Protein AF-A0A3B9KH78-F1 (afdb_monomer_lite)

Structure (mmCIF, N/CA/C/O backbone):
data_AF-A0A3B9KH78-F1
#
_entry.id   AF-A0A3B9KH78-F1
#
loop_
_atom_site.group_PDB
_atom_site.id
_atom_site.type_symbol
_atom_site.label_atom_id
_atom_site.label_alt_id
_atom_site.label_comp_id
_atom_site.label_asym_id
_atom_site.label_entity_id
_atom_site.label_seq_id
_atom_site.pdbx_PDB_ins_code
_atom_site.Cartn_x
_atom_site.Cartn_y
_atom_site.Cartn_z
_atom_site.occupancy
_atom_site.B_iso_or_equiv
_atom_site.auth_seq_id
_atom_site.auth_comp_id
_atom_site.auth_asym_id
_atom_site.auth_atom_id
_atom_site.pdbx_PDB_model_num
ATOM 1 N N . ILE A 1 1 ? 20.043 -34.002 25.340 1.00 55.84 1 ILE A N 1
ATOM 2 C CA . ILE A 1 1 ? 18.586 -33.771 25.475 1.00 55.84 1 ILE A CA 1
ATOM 3 C C . ILE A 1 1 ? 18.392 -33.296 26.905 1.00 55.84 1 ILE A C 1
ATOM 5 O O . ILE A 1 1 ? 18.841 -34.000 27.798 1.00 55.84 1 ILE A O 1
ATOM 9 N N . PHE A 1 2 ? 17.893 -32.077 27.102 1.00 51.44 2 PHE A N 1
ATOM 10 C CA . PHE A 1 2 ? 17.764 -31.458 28.426 1.00 51.44 2 PHE A CA 1
ATOM 11 C C . PHE A 1 2 ? 16.676 -32.160 29.252 1.00 51.44 2 PHE A C 1
ATOM 13 O O . PHE A 1 2 ? 15.668 -32.589 28.688 1.00 51.44 2 PHE A O 1
ATOM 20 N N . SER A 1 3 ? 16.886 -32.297 30.563 1.00 71.31 3 SER A N 1
ATOM 21 C CA . SER A 1 3 ? 15.918 -32.920 31.481 1.00 71.31 3 SER A CA 1
ATOM 22 C C . SER A 1 3 ? 14.790 -31.945 31.844 1.00 71.31 3 SER A C 1
ATOM 24 O O . SER A 1 3 ? 15.020 -30.738 31.904 1.00 71.31 3 SER A O 1
ATOM 26 N N . ASP A 1 4 ? 13.587 -32.443 32.154 1.00 64.31 4 ASP A N 1
ATOM 27 C CA . ASP A 1 4 ? 12.431 -31.630 32.585 1.00 64.31 4 ASP A CA 1
ATOM 28 C C . ASP A 1 4 ? 12.741 -30.710 33.779 1.00 64.31 4 ASP A C 1
ATOM 30 O O . ASP A 1 4 ? 12.169 -29.626 33.913 1.00 64.31 4 ASP A O 1
ATOM 34 N N . ASN A 1 5 ? 13.674 -31.115 34.645 1.00 68.44 5 ASN A N 1
ATOM 35 C CA . ASN A 1 5 ? 14.073 -30.323 35.807 1.00 68.44 5 ASN A CA 1
ATOM 36 C C . ASN A 1 5 ? 14.965 -29.123 35.431 1.00 68.44 5 ASN A C 1
ATOM 38 O O . ASN A 1 5 ? 14.980 -28.113 36.126 1.00 68.44 5 ASN A O 1
ATOM 42 N N . GLU A 1 6 ? 15.677 -29.206 34.307 1.00 64.38 6 GLU A N 1
ATOM 43 C CA . GLU A 1 6 ? 16.613 -28.180 33.831 1.00 64.38 6 GLU A CA 1
ATOM 44 C C . GLU A 1 6 ? 15.881 -26.959 33.244 1.00 64.38 6 GLU A C 1
ATOM 46 O O . GLU A 1 6 ? 16.362 -25.833 33.339 1.00 64.38 6 GLU A O 1
ATOM 51 N N . TRP A 1 7 ? 14.651 -27.158 32.753 1.00 59.06 7 TRP A N 1
ATOM 52 C CA . TRP A 1 7 ? 13.736 -26.092 32.320 1.00 59.06 7 TRP A CA 1
ATOM 53 C C . TRP A 1 7 ? 13.231 -25.203 33.465 1.00 59.06 7 TRP A C 1
ATOM 55 O O . TRP A 1 7 ? 12.726 -24.106 33.220 1.00 59.06 7 TRP A O 1
ATOM 65 N N . ARG A 1 8 ? 13.325 -25.671 34.717 1.00 66.88 8 ARG A N 1
ATOM 66 C CA . ARG A 1 8 ? 12.775 -24.977 35.894 1.00 66.88 8 ARG A CA 1
ATOM 67 C C . ARG A 1 8 ? 13.808 -24.141 36.650 1.00 66.88 8 ARG A C 1
ATOM 69 O O . ARG A 1 8 ? 13.425 -23.362 37.523 1.00 66.88 8 ARG A O 1
ATOM 76 N N . THR A 1 9 ? 15.086 -24.244 36.296 1.00 61.84 9 THR A N 1
ATOM 77 C CA . THR A 1 9 ? 16.179 -23.518 36.953 1.00 61.84 9 THR A CA 1
ATOM 78 C C . THR A 1 9 ? 16.446 -22.185 36.232 1.00 61.84 9 THR A C 1
ATOM 80 O O . THR A 1 9 ? 16.517 -22.157 34.999 1.00 61.84 9 THR A O 1
ATOM 83 N N . PRO A 1 10 ? 16.597 -21.048 36.940 1.00 53.12 10 PRO A N 1
ATOM 84 C CA . PRO A 1 10 ? 17.074 -19.820 36.299 1.00 53.12 10 PRO A CA 1
ATOM 85 C C . PRO A 1 10 ? 18.484 -20.047 35.705 1.00 53.12 10 PRO A C 1
ATOM 87 O O . PRO A 1 10 ? 19.276 -20.765 36.319 1.00 53.12 10 PRO A O 1
ATOM 90 N N . PRO A 1 11 ? 18.818 -19.478 34.524 1.00 57.28 11 PRO A N 1
ATOM 91 C CA . PRO A 1 11 ? 18.173 -18.332 33.870 1.00 57.28 11 PRO A CA 1
ATOM 92 C C . PRO A 1 11 ? 17.099 -18.681 32.820 1.00 57.28 11 PRO A C 1
ATOM 94 O O . PRO A 1 11 ? 16.522 -17.765 32.232 1.00 57.28 11 PRO A O 1
ATOM 97 N N . LEU A 1 12 ? 16.810 -19.965 32.567 1.00 55.78 12 LEU A N 1
ATOM 98 C CA . LEU A 1 12 ? 15.864 -20.377 31.515 1.00 55.78 12 LEU A CA 1
ATOM 99 C C . LEU A 1 12 ? 14.398 -20.107 31.893 1.00 55.78 12 LEU A C 1
ATOM 101 O O . LEU A 1 12 ? 13.605 -19.718 31.036 1.00 55.78 12 LEU A O 1
ATOM 105 N N . SER A 1 13 ? 14.049 -20.207 33.180 1.00 59.53 13 SER A N 1
ATOM 106 C CA . SER A 1 13 ? 12.706 -19.880 33.686 1.00 59.53 13 SER A CA 1
ATOM 107 C C . SER A 1 13 ? 12.333 -18.398 33.534 1.00 59.53 13 SER A C 1
ATOM 109 O O . SER A 1 13 ? 11.151 -18.063 33.491 1.00 59.53 13 SER A O 1
ATOM 111 N N . THR A 1 14 ? 13.315 -17.506 33.378 1.00 58.03 14 THR A N 1
ATOM 112 C CA . THR A 1 14 ? 13.099 -16.062 33.192 1.00 58.03 14 THR A CA 1
ATOM 113 C C . THR A 1 14 ? 12.591 -15.714 31.787 1.00 58.03 14 THR A C 1
ATOM 115 O O . THR A 1 14 ? 11.996 -14.657 31.588 1.00 58.03 14 THR A O 1
ATOM 118 N N . LEU A 1 15 ? 12.803 -16.602 30.807 1.00 57.84 15 LEU A N 1
ATOM 119 C CA . LEU A 1 15 ? 12.316 -16.444 29.430 1.00 57.84 15 LEU A CA 1
ATOM 120 C C . LEU A 1 15 ? 10.855 -16.888 29.266 1.00 57.84 15 LEU A C 1
ATOM 122 O O . LEU A 1 15 ? 10.243 -16.594 28.237 1.00 57.84 15 LEU A O 1
ATOM 126 N N . ALA A 1 16 ? 10.276 -17.554 30.275 1.00 60.31 16 ALA A N 1
ATOM 127 C CA . ALA A 1 16 ? 8.847 -17.828 30.334 1.00 60.31 16 ALA A CA 1
ATOM 128 C C . ALA A 1 16 ? 8.107 -16.501 30.551 1.00 60.31 16 ALA A C 1
ATOM 130 O O . ALA A 1 16 ? 7.934 -16.012 31.665 1.00 60.31 16 ALA A O 1
ATOM 131 N N . THR A 1 17 ? 7.746 -15.895 29.424 1.00 55.16 17 THR A N 1
ATOM 132 C CA . THR A 1 17 ? 7.024 -14.640 29.252 1.00 55.16 17 THR A CA 1
ATOM 133 C C . THR A 1 17 ? 6.102 -14.328 30.427 1.00 55.16 17 THR A C 1
ATOM 135 O O . THR A 1 17 ? 5.097 -15.006 30.647 1.00 55.16 17 THR A O 1
ATOM 138 N N . LYS A 1 18 ? 6.410 -13.239 31.141 1.00 49.97 18 LYS A N 1
ATOM 139 C CA . LYS A 1 18 ? 5.454 -12.535 31.995 1.00 49.97 18 LYS A CA 1
ATOM 140 C C . LYS A 1 18 ? 4.240 -12.212 31.128 1.00 49.97 18 LYS A C 1
ATOM 142 O O . LYS A 1 18 ? 4.248 -11.240 30.375 1.00 49.97 18 LYS A O 1
ATOM 147 N N . ARG A 1 19 ? 3.206 -13.051 31.194 1.00 55.56 19 ARG A N 1
ATOM 148 C CA . ARG A 1 19 ? 1.883 -12.724 30.670 1.00 55.56 19 ARG A CA 1
ATOM 149 C C . ARG A 1 19 ? 1.504 -11.436 31.388 1.00 55.56 19 ARG A C 1
ATOM 151 O O . ARG A 1 19 ? 1.358 -11.445 32.610 1.00 55.56 19 ARG A O 1
ATOM 158 N N . ALA A 1 20 ? 1.484 -10.320 30.665 1.00 51.81 20 AL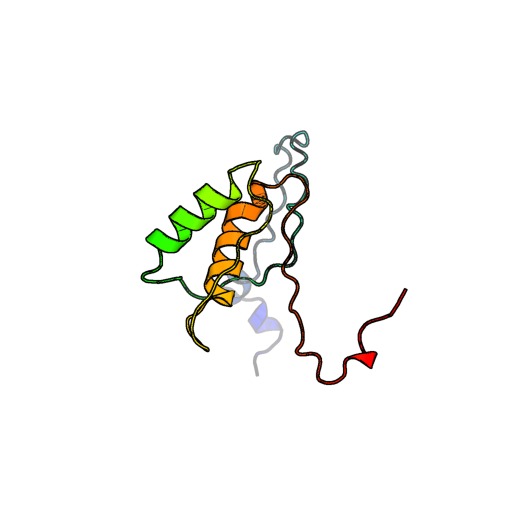A A N 1
ATOM 159 C CA . ALA A 1 20 ? 1.047 -9.052 31.216 1.00 51.81 20 ALA A CA 1
ATOM 160 C C . ALA A 1 20 ? -0.362 -9.278 31.775 1.00 51.81 20 ALA A C 1
ATOM 162 O O . ALA A 1 20 ? -1.301 -9.524 31.021 1.00 51.81 20 ALA A O 1
ATOM 163 N N . GLN A 1 21 ? -0.486 -9.306 33.101 1.00 54.75 21 GLN A N 1
ATOM 164 C CA . GLN A 1 21 ? -1.788 -9.252 33.740 1.00 54.75 21 GLN A CA 1
ATOM 165 C C . GLN A 1 21 ? -2.353 -7.862 33.424 1.00 54.75 21 GLN A C 1
ATOM 167 O O . GLN A 1 21 ? -1.632 -6.878 33.624 1.00 54.75 21 GLN A O 1
ATOM 172 N N . PRO A 1 22 ? -3.576 -7.751 32.883 1.00 49.12 22 PRO A N 1
ATOM 173 C CA . PRO A 1 22 ? -4.198 -6.452 32.693 1.00 49.12 22 PRO A CA 1
ATOM 174 C C . PRO A 1 22 ? -4.336 -5.782 34.064 1.00 49.12 22 PRO A C 1
ATOM 176 O O . PRO A 1 22 ? -4.855 -6.369 35.012 1.00 49.12 22 PRO A O 1
ATOM 179 N N . ASN A 1 23 ? -3.793 -4.573 34.173 1.00 64.31 23 ASN A N 1
ATOM 180 C CA . ASN A 1 23 ? -3.839 -3.760 35.379 1.00 64.31 23 ASN A CA 1
ATOM 181 C C . ASN A 1 23 ? -5.309 -3.366 35.648 1.00 64.31 23 ASN A C 1
ATOM 183 O O . ASN A 1 23 ? -5.927 -2.781 34.758 1.00 64.31 23 ASN A O 1
ATOM 187 N N . PRO A 1 24 ? -5.891 -3.638 36.830 1.00 54.72 24 PRO A N 1
ATOM 188 C CA . PRO A 1 24 ? -7.306 -3.362 37.115 1.00 54.72 24 PRO A CA 1
ATOM 189 C C . PRO A 1 24 ? -7.670 -1.866 37.217 1.00 54.72 24 PRO A C 1
ATOM 191 O O . PRO A 1 24 ? -8.810 -1.541 37.527 1.00 54.72 24 PRO A O 1
ATOM 194 N N . LEU A 1 25 ? -6.729 -0.954 36.946 1.00 58.66 25 LEU A N 1
ATOM 195 C CA . LEU A 1 25 ? -6.959 0.496 36.870 1.00 58.66 25 LEU A CA 1
ATOM 196 C C . LEU A 1 25 ? -6.984 1.037 35.427 1.00 58.66 25 LEU A C 1
ATOM 198 O O . LEU A 1 25 ? -7.014 2.249 35.227 1.00 58.66 25 LEU A O 1
ATOM 202 N N . SER A 1 26 ? -6.958 0.168 34.411 1.00 62.66 26 SER A N 1
ATOM 203 C CA . SER A 1 26 ? -7.238 0.575 33.032 1.00 62.66 26 SER A CA 1
ATOM 204 C C . SER A 1 26 ? -8.740 0.792 32.869 1.00 62.66 26 SER A C 1
ATOM 206 O O . SER A 1 26 ? -9.516 -0.158 32.893 1.00 62.66 26 SER A O 1
ATOM 208 N N . AS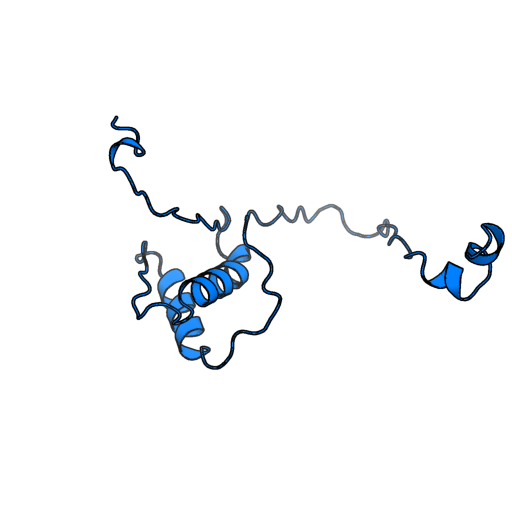P A 1 27 ? -9.130 2.053 32.732 1.00 63.44 27 ASP A N 1
ATOM 209 C CA . ASP A 1 27 ? -10.501 2.505 32.517 1.00 63.44 27 ASP A CA 1
ATOM 210 C C . ASP A 1 27 ? -11.180 1.709 31.371 1.00 63.44 27 ASP A C 1
ATOM 212 O O . ASP A 1 27 ? -10.730 1.788 30.222 1.00 63.44 27 ASP A O 1
ATOM 216 N N . PRO A 1 28 ? -12.233 0.905 31.629 1.00 53.34 28 PRO A N 1
ATOM 217 C CA . PRO A 1 28 ? -12.868 0.058 30.611 1.00 53.34 28 PRO A CA 1
ATOM 218 C C . PRO A 1 28 ? -13.711 0.844 29.585 1.00 53.34 28 PRO A C 1
ATOM 220 O O . PRO A 1 28 ? -14.363 0.244 28.730 1.00 53.34 28 PRO A O 1
ATOM 223 N N . GLY A 1 29 ? -13.713 2.181 29.649 1.00 51.81 29 GLY A N 1
ATOM 224 C CA . GLY A 1 29 ? -14.565 3.056 28.838 1.00 51.81 29 GLY A CA 1
ATOM 225 C C . GLY A 1 29 ? -14.088 3.341 27.410 1.00 51.81 29 GLY A C 1
ATOM 226 O O . GLY A 1 29 ? -14.885 3.794 26.590 1.00 51.81 29 GLY A O 1
ATOM 227 N N . LEU A 1 30 ? -12.833 3.055 27.055 1.00 52.56 30 LEU A N 1
ATOM 228 C CA . LEU A 1 30 ? -12.367 3.208 25.674 1.00 52.56 30 LEU A CA 1
ATOM 229 C C . LEU A 1 30 ? -12.482 1.871 24.944 1.00 52.56 30 LEU A C 1
ATOM 231 O O . LEU A 1 30 ? -11.495 1.160 24.760 1.00 52.56 30 LEU A O 1
ATOM 235 N N . SER A 1 31 ? -13.698 1.535 24.501 1.00 55.16 31 SER A N 1
ATOM 236 C CA . SER A 1 31 ? -13.906 0.500 23.482 1.00 55.16 31 SER A CA 1
ATOM 237 C C . SER A 1 31 ? -13.182 0.916 22.201 1.00 55.16 31 SER A C 1
ATOM 239 O O . SER A 1 31 ? -13.753 1.536 21.306 1.00 55.16 31 SER A O 1
ATOM 241 N N . THR A 1 32 ? -11.894 0.596 22.109 1.00 62.03 32 THR A N 1
ATOM 242 C CA . THR A 1 32 ? -11.141 0.683 20.863 1.00 62.03 32 THR A CA 1
ATOM 243 C C . THR A 1 32 ? -11.686 -0.429 19.987 1.00 62.03 32 THR A C 1
ATOM 245 O O . THR A 1 32 ? -11.316 -1.595 20.126 1.00 62.03 32 THR A O 1
ATOM 248 N N . ARG A 1 33 ? -12.657 -0.091 19.130 1.00 63.88 33 ARG A N 1
ATOM 249 C CA . ARG A 1 33 ? -13.160 -1.024 18.124 1.00 63.88 33 ARG A CA 1
ATOM 250 C C . ARG A 1 33 ? -11.939 -1.567 17.374 1.00 63.88 33 ARG A C 1
ATOM 252 O O . ARG A 1 33 ? -11.139 -0.759 16.897 1.00 63.88 33 ARG A O 1
ATOM 259 N N . PRO A 1 34 ? -11.753 -2.896 17.298 1.00 71.00 34 PRO A N 1
ATOM 260 C CA . PRO A 1 34 ? -10.589 -3.449 16.635 1.00 71.00 34 PRO A CA 1
ATOM 261 C C . PRO A 1 34 ? -10.584 -2.966 15.188 1.00 71.00 34 PRO A C 1
ATOM 263 O O . PRO A 1 34 ? -11.598 -3.043 14.487 1.00 71.00 34 PRO A O 1
ATOM 266 N N . LEU A 1 35 ? -9.438 -2.433 14.776 1.00 81.25 35 LEU A N 1
ATOM 267 C CA . LEU A 1 35 ? -9.205 -1.976 13.421 1.00 81.25 35 LEU A CA 1
ATOM 268 C C . LEU A 1 35 ? -9.414 -3.148 12.451 1.00 81.25 35 LEU A C 1
ATOM 270 O O . LEU A 1 35 ? -8.722 -4.162 12.537 1.00 81.25 35 LEU A O 1
ATOM 274 N N . GLN A 1 36 ? -10.399 -3.043 11.557 1.00 91.12 36 GLN A N 1
ATOM 275 C CA . GLN A 1 36 ? -10.781 -4.151 10.680 1.00 91.12 36 GLN A CA 1
ATOM 276 C C . GLN A 1 36 ? -9.874 -4.191 9.446 1.00 91.12 36 GLN A C 1
ATOM 278 O O . GLN A 1 36 ? -9.923 -3.290 8.611 1.00 91.12 36 GLN A O 1
ATOM 283 N N . HIS A 1 37 ? -9.037 -5.228 9.326 1.00 94.00 37 HIS A N 1
ATOM 284 C CA . HIS A 1 37 ? -8.210 -5.446 8.138 1.00 94.00 37 HIS A CA 1
ATOM 285 C C . HIS A 1 37 ? -7.737 -6.900 7.968 1.00 94.00 37 HIS A C 1
ATOM 287 O O . HIS A 1 37 ? -7.725 -7.680 8.916 1.00 94.00 37 HIS A O 1
ATOM 293 N N . ASN A 1 38 ? -7.294 -7.262 6.757 1.00 93.88 38 ASN A N 1
ATOM 294 C CA . ASN A 1 38 ? -6.660 -8.559 6.435 1.00 93.88 38 ASN A CA 1
ATOM 295 C C . ASN A 1 38 ? -5.225 -8.412 5.873 1.00 93.88 38 ASN A C 1
ATOM 297 O O . ASN A 1 38 ? -4.691 -9.319 5.228 1.00 93.88 38 ASN A O 1
ATOM 301 N N . LEU A 1 39 ? -4.615 -7.240 6.070 1.00 93.00 39 LEU A N 1
ATOM 302 C CA . LEU A 1 39 ? -3.302 -6.902 5.524 1.00 93.00 39 LEU A CA 1
ATOM 303 C C . LEU A 1 39 ? -2.192 -7.781 6.106 1.00 93.00 39 LEU A C 1
ATOM 305 O O . LEU A 1 39 ? -2.132 -8.034 7.307 1.00 93.00 39 LEU A O 1
ATOM 309 N N . ARG A 1 40 ? -1.266 -8.201 5.241 1.00 86.62 40 ARG A N 1
ATOM 310 C CA . ARG A 1 40 ? -0.054 -8.907 5.666 1.00 86.62 40 ARG A CA 1
ATOM 311 C C . ARG A 1 40 ? 0.903 -7.931 6.348 1.00 86.62 40 ARG A C 1
ATOM 313 O O . ARG A 1 40 ? 1.136 -6.837 5.830 1.00 86.62 40 ARG A O 1
ATOM 320 N N . ALA A 1 41 ? 1.511 -8.369 7.450 1.00 84.94 41 ALA A N 1
ATOM 321 C CA . ALA A 1 41 ? 2.580 -7.627 8.107 1.00 84.94 41 ALA A CA 1
ATOM 322 C C . ALA A 1 41 ? 3.765 -7.432 7.145 1.00 84.94 41 ALA A C 1
ATOM 324 O O . ALA A 1 41 ? 4.216 -8.378 6.492 1.00 84.94 41 ALA A O 1
ATOM 325 N N . GLN A 1 42 ? 4.277 -6.204 7.054 1.00 83.94 42 GLN A N 1
ATOM 326 C CA . GLN A 1 42 ? 5.488 -5.929 6.284 1.00 83.94 42 GLN A CA 1
ATOM 327 C C . GLN A 1 42 ? 6.715 -6.210 7.150 1.00 83.94 42 GLN A C 1
ATOM 329 O O . GLN A 1 42 ? 6.976 -5.513 8.122 1.00 83.94 42 GLN A O 1
ATOM 334 N N . THR A 1 43 ? 7.485 -7.232 6.783 1.00 84.44 43 THR A N 1
ATOM 335 C CA . THR A 1 43 ? 8.677 -7.667 7.533 1.00 84.44 43 THR A CA 1
ATOM 336 C C . THR A 1 43 ? 9.915 -6.816 7.262 1.00 84.44 43 THR A C 1
ATOM 338 O O . THR A 1 43 ? 10.940 -6.982 7.914 1.00 84.44 43 THR A O 1
ATOM 341 N N . THR A 1 44 ? 9.856 -5.923 6.273 1.00 86.44 44 THR A N 1
ATOM 342 C CA . THR A 1 44 ? 10.996 -5.120 5.824 1.00 86.44 44 THR A CA 1
ATOM 343 C C . THR A 1 44 ? 10.540 -3.726 5.400 1.00 86.44 44 THR A C 1
ATOM 345 O O . THR A 1 44 ? 9.459 -3.556 4.831 1.00 86.44 44 THR A O 1
ATOM 348 N N . ARG A 1 45 ? 11.388 -2.722 5.646 1.00 88.38 45 ARG A N 1
ATOM 349 C CA . ARG A 1 45 ? 11.100 -1.309 5.359 1.00 88.38 45 ARG A CA 1
ATOM 350 C C . ARG A 1 45 ? 10.925 -1.048 3.855 1.00 88.38 45 ARG A C 1
ATOM 352 O O . ARG A 1 45 ? 11.549 -1.709 3.027 1.00 88.38 45 ARG A O 1
ATOM 359 N N . LEU A 1 46 ? 10.074 -0.083 3.507 1.00 91.31 46 LEU A N 1
ATOM 360 C CA . LEU A 1 46 ? 9.960 0.461 2.153 1.00 91.31 46 LEU A CA 1
ATOM 361 C C . LEU A 1 46 ? 10.994 1.587 1.978 1.00 91.31 46 LEU A C 1
ATOM 363 O O . LEU A 1 46 ? 11.031 2.499 2.796 1.00 91.31 46 LEU A O 1
ATOM 367 N N . ILE A 1 47 ? 11.845 1.501 0.954 1.00 92.56 47 ILE A N 1
ATOM 368 C CA . ILE A 1 47 ? 12.973 2.425 0.735 1.00 92.56 47 ILE A CA 1
ATOM 369 C C . ILE A 1 47 ? 12.768 3.198 -0.571 1.00 92.56 47 ILE A C 1
ATOM 371 O O . ILE A 1 47 ? 12.431 2.583 -1.587 1.00 92.56 47 ILE A O 1
ATOM 375 N N . GLY A 1 48 ? 12.998 4.517 -0.562 1.00 93.44 48 GLY A N 1
ATOM 376 C CA . GLY A 1 48 ? 13.040 5.346 -1.775 1.00 93.44 48 GLY A CA 1
ATOM 377 C C . GLY A 1 48 ? 11.670 5.564 -2.422 1.00 93.44 48 GLY A C 1
ATOM 378 O O . GLY A 1 48 ? 11.562 5.731 -3.639 1.00 93.44 48 GLY A O 1
ATOM 379 N N . ARG A 1 49 ? 10.598 5.467 -1.631 1.00 94.75 49 ARG A N 1
ATOM 380 C CA . ARG A 1 49 ? 9.198 5.585 -2.083 1.00 94.75 49 ARG A CA 1
ATOM 381 C C . ARG A 1 49 ? 8.403 6.614 -1.287 1.00 94.75 49 ARG A C 1
ATOM 383 O O . ARG A 1 49 ? 7.181 6.644 -1.388 1.00 94.75 49 ARG A O 1
ATOM 390 N N . GLU A 1 50 ? 9.084 7.470 -0.543 1.00 94.44 50 GLU A N 1
ATOM 391 C CA . GLU A 1 50 ? 8.507 8.446 0.380 1.00 94.44 50 GLU A CA 1
ATOM 392 C C . GLU A 1 50 ? 7.568 9.410 -0.360 1.00 94.44 50 GLU A C 1
ATOM 394 O O . GLU A 1 50 ? 6.437 9.625 0.065 1.00 94.44 50 GLU A O 1
ATOM 399 N N . TRP A 1 51 ? 7.982 9.894 -1.536 1.00 95.88 51 TRP A N 1
ATOM 400 C CA . TRP A 1 51 ? 7.137 10.745 -2.380 1.00 95.88 51 TRP A CA 1
ATOM 401 C C . TRP A 1 51 ? 5.862 10.035 -2.857 1.00 95.88 51 TRP A C 1
ATOM 403 O O . TRP A 1 51 ? 4.776 10.609 -2.839 1.00 95.88 51 TRP A O 1
ATOM 413 N N . ALA A 1 52 ? 5.980 8.770 -3.275 1.00 95.94 52 ALA A N 1
ATOM 414 C CA . ALA A 1 52 ? 4.834 8.002 -3.753 1.00 95.94 52 ALA A CA 1
ATOM 415 C C . ALA A 1 52 ? 3.851 7.708 -2.613 1.00 95.94 52 ALA A C 1
ATOM 417 O O . ALA A 1 52 ? 2.641 7.740 -2.821 1.00 95.94 52 ALA A O 1
ATOM 418 N N . VAL A 1 53 ? 4.377 7.452 -1.413 1.00 96.12 53 VAL A N 1
ATOM 419 C CA . VAL A 1 53 ? 3.588 7.278 -0.193 1.00 96.12 53 VAL A CA 1
ATOM 420 C C . VAL A 1 53 ? 2.786 8.543 0.106 1.00 96.12 53 VAL A C 1
ATOM 422 O O . VAL A 1 53 ? 1.564 8.484 0.221 1.0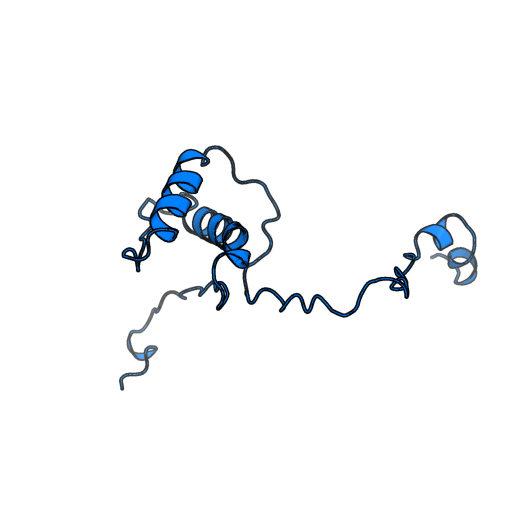0 96.12 53 VAL A O 1
ATOM 425 N N . GLU A 1 54 ? 3.454 9.693 0.140 1.00 96.50 54 GLU A N 1
ATOM 426 C CA . GLU A 1 54 ? 2.805 10.970 0.434 1.00 96.50 54 GLU A CA 1
ATOM 427 C C . GLU A 1 54 ? 1.722 11.311 -0.595 1.00 96.50 54 GLU A C 1
ATOM 429 O O . GLU A 1 54 ? 0.591 11.647 -0.241 1.00 96.50 54 GLU A O 1
ATOM 434 N N . ARG A 1 55 ? 2.017 11.117 -1.886 1.00 97.00 55 ARG A N 1
ATOM 435 C CA . ARG A 1 55 ? 1.037 11.361 -2.948 1.00 97.00 55 ARG A CA 1
ATOM 436 C C . ARG A 1 55 ? -0.197 10.466 -2.820 1.00 97.00 55 ARG A C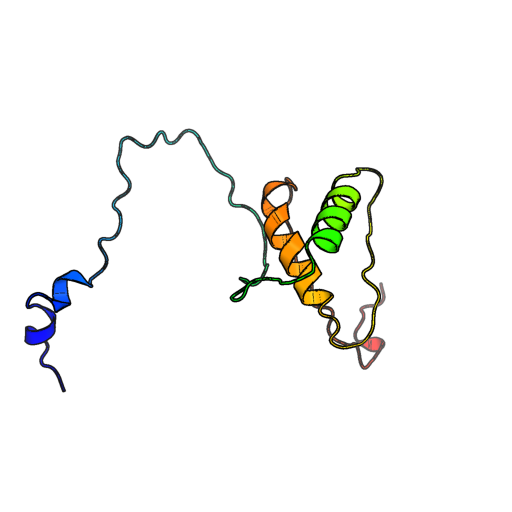 1
ATOM 438 O O . ARG A 1 55 ? -1.307 10.927 -3.076 1.00 97.00 55 ARG A O 1
ATOM 445 N N . LEU A 1 56 ? -0.016 9.202 -2.438 1.00 96.88 56 LEU A N 1
ATOM 446 C CA . LEU A 1 56 ? -1.130 8.274 -2.247 1.00 96.88 56 LEU A CA 1
ATOM 447 C C . LEU A 1 56 ? -1.989 8.640 -1.042 1.00 96.88 56 LEU A C 1
ATOM 449 O O . LEU A 1 56 ? -3.209 8.568 -1.156 1.00 96.88 56 LEU A O 1
ATOM 453 N N . ARG A 1 57 ? -1.391 9.070 0.073 1.00 95.56 57 ARG A N 1
ATOM 454 C CA . ARG A 1 57 ? -2.152 9.537 1.243 1.00 95.56 57 ARG A CA 1
ATOM 455 C C . ARG A 1 57 ? -3.008 10.754 0.910 1.00 95.56 57 ARG A C 1
ATOM 457 O O . ARG A 1 57 ? -4.173 10.784 1.284 1.00 95.56 57 ARG A O 1
ATOM 464 N N . GLN A 1 58 ? -2.461 11.710 0.158 1.00 95.94 58 GLN A N 1
ATOM 465 C CA . GLN A 1 58 ? -3.220 12.878 -0.295 1.00 95.94 58 GLN A CA 1
ATOM 466 C C . GLN A 1 58 ? -4.405 12.472 -1.171 1.00 95.94 58 GLN A C 1
ATOM 468 O O . GLN A 1 58 ? -5.527 12.877 -0.900 1.00 95.94 58 GLN A O 1
ATOM 473 N N . LEU A 1 59 ? -4.168 11.637 -2.190 1.00 96.81 59 LEU A N 1
ATOM 474 C CA . LEU A 1 59 ? -5.230 11.194 -3.096 1.00 96.81 59 LEU A CA 1
ATOM 475 C C . LEU A 1 59 ? -6.314 10.397 -2.366 1.00 96.81 59 LEU A C 1
ATOM 477 O O . LEU A 1 59 ? -7.488 10.643 -2.594 1.00 96.81 59 LEU A O 1
ATOM 481 N N . LEU A 1 60 ? -5.935 9.468 -1.486 1.00 95.31 60 LEU A N 1
ATOM 482 C CA . LEU A 1 60 ? -6.885 8.633 -0.740 1.00 95.31 60 LEU A CA 1
ATOM 483 C C . LEU A 1 60 ? -7.611 9.391 0.381 1.00 95.31 60 LEU A C 1
ATOM 485 O O . LEU A 1 60 ? -8.632 8.910 0.862 1.00 95.31 60 LEU A O 1
ATOM 489 N N . GLY A 1 61 ? -7.091 10.547 0.803 1.00 92.12 61 GLY A N 1
ATOM 490 C CA . GLY A 1 61 ? -7.751 11.440 1.754 1.00 92.12 61 GLY A CA 1
ATOM 491 C C . GLY A 1 61 ? -8.789 12.371 1.117 1.00 92.12 61 GLY A C 1
ATOM 492 O O . GLY A 1 61 ? -9.564 12.989 1.840 1.00 92.12 61 GLY A O 1
ATOM 493 N N . CYS A 1 62 ? -8.823 12.489 -0.213 1.00 95.06 62 CYS A N 1
ATOM 494 C CA . CYS A 1 62 ? -9.825 13.287 -0.916 1.00 95.06 62 CYS A CA 1
ATOM 495 C C . CYS A 1 62 ? -11.135 12.499 -1.068 1.00 95.06 62 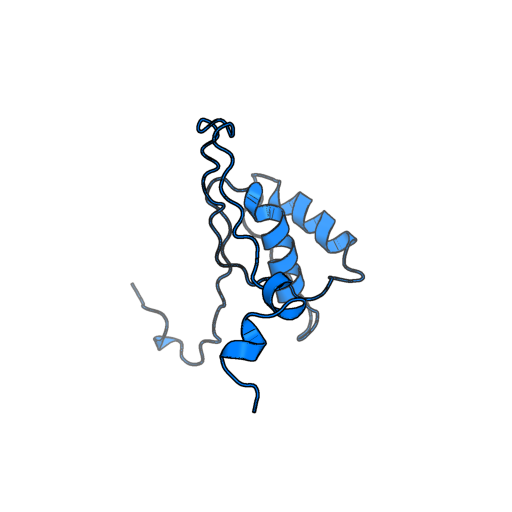CYS A C 1
ATOM 497 O O . CYS A 1 62 ? -11.154 11.473 -1.744 1.00 95.06 62 CYS A O 1
ATOM 499 N N . GLU A 1 63 ? -12.247 13.011 -0.531 1.00 91.19 63 GLU A N 1
ATOM 500 C CA . GLU A 1 63 ? -13.561 12.339 -0.600 1.00 91.19 63 GLU A CA 1
ATOM 501 C C . GLU A 1 63 ? -14.049 12.078 -2.037 1.00 91.19 63 GLU A C 1
ATOM 503 O O . GLU A 1 63 ? -14.738 11.093 -2.303 1.00 91.19 63 GLU A O 1
ATOM 508 N N . GLU A 1 64 ? -13.657 12.924 -2.992 1.00 95.94 64 GLU A N 1
ATOM 509 C CA . GLU A 1 64 ? -14.010 12.777 -4.409 1.00 95.94 64 GLU A CA 1
ATOM 510 C C . GLU A 1 64 ? -13.257 11.621 -5.101 1.00 95.94 64 GLU A C 1
ATOM 512 O O . GLU A 1 64 ? -13.691 11.109 -6.140 1.00 95.94 64 GLU A O 1
ATOM 517 N N . VAL A 1 65 ? -12.131 11.171 -4.535 1.00 96.38 65 VAL A N 1
ATOM 518 C CA . VAL A 1 65 ? -11.270 10.141 -5.125 1.00 96.38 65 VAL A CA 1
ATOM 519 C C . VAL A 1 65 ? -11.689 8.764 -4.622 1.00 96.38 65 VAL A C 1
ATOM 521 O O . VAL A 1 65 ? -11.347 8.330 -3.528 1.00 96.38 65 VAL A O 1
ATOM 524 N N . ARG A 1 66 ? -12.398 8.023 -5.475 1.00 94.00 66 ARG A N 1
ATOM 525 C CA . ARG A 1 66 ? -12.889 6.671 -5.143 1.00 94.00 66 ARG A CA 1
ATOM 526 C C . ARG A 1 66 ? -11.983 5.535 -5.618 1.00 94.00 66 ARG A C 1
ATOM 528 O O . ARG A 1 66 ? -12.139 4.402 -5.173 1.00 94.00 66 ARG A O 1
ATOM 535 N N . LEU A 1 67 ? -11.066 5.811 -6.547 1.00 95.50 67 LEU A N 1
ATOM 536 C CA . LEU A 1 67 ? -10.184 4.809 -7.142 1.00 95.50 67 LEU A CA 1
ATOM 537 C C . LEU A 1 67 ? -8.829 5.421 -7.485 1.00 95.50 67 LEU A C 1
ATOM 539 O O . LEU A 1 67 ? -8.749 6.441 -8.165 1.00 95.50 67 LEU A O 1
ATOM 543 N N . VAL A 1 68 ? -7.764 4.739 -7.073 1.00 96.56 68 VAL A N 1
ATOM 544 C CA . VAL A 1 68 ? -6.391 5.057 -7.464 1.00 96.56 68 VAL A CA 1
ATOM 545 C C . VAL A 1 68 ? -5.767 3.824 -8.104 1.00 96.56 68 VAL A C 1
ATOM 547 O O . VAL A 1 68 ? -5.784 2.736 -7.530 1.00 96.56 68 VAL A O 1
ATOM 550 N N . THR A 1 69 ? -5.188 3.987 -9.293 1.00 95.75 69 THR A N 1
ATOM 551 C CA . THR A 1 69 ? -4.510 2.903 -10.012 1.00 95.75 69 THR A CA 1
ATOM 552 C C . THR A 1 69 ? -3.001 3.113 -9.991 1.00 95.75 69 THR A C 1
ATOM 554 O O . THR A 1 69 ? -2.494 4.140 -10.433 1.00 95.75 69 THR A O 1
ATOM 557 N N . LEU A 1 70 ? -2.265 2.108 -9.511 1.00 95.50 70 LEU A N 1
ATOM 558 C CA . LEU A 1 70 ? -0.807 2.072 -9.601 1.00 95.50 70 LEU A CA 1
ATOM 559 C C . LEU A 1 70 ? -0.390 1.377 -10.897 1.00 95.50 70 LEU A C 1
ATOM 561 O O . LEU A 1 70 ? -0.648 0.187 -11.075 1.00 95.50 70 LEU A O 1
ATOM 565 N N . VAL A 1 71 ? 0.306 2.098 -11.773 1.00 94.50 71 VAL A N 1
ATOM 566 C CA . VAL A 1 71 ? 0.797 1.581 -13.059 1.00 94.50 71 VAL A CA 1
ATOM 567 C C . VAL A 1 71 ? 2.323 1.521 -13.048 1.00 94.50 71 VAL A C 1
ATOM 569 O O . VAL A 1 71 ? 2.994 2.322 -12.403 1.00 94.50 71 VAL A O 1
ATOM 572 N N . GLY A 1 72 ? 2.890 0.522 -13.722 1.00 92.56 72 GLY A N 1
ATOM 573 C CA . GLY A 1 72 ? 4.335 0.354 -13.851 1.00 92.56 72 GLY A CA 1
ATOM 574 C C . GLY A 1 72 ? 4.717 -1.075 -14.218 1.00 92.56 72 GLY A C 1
ATOM 575 O O . GLY A 1 72 ? 3.893 -1.988 -14.134 1.00 92.56 72 GLY A O 1
ATOM 576 N N . THR A 1 73 ? 5.982 -1.280 -14.565 1.00 94.94 73 THR A N 1
ATOM 577 C CA . THR A 1 73 ? 6.531 -2.569 -15.015 1.00 94.94 73 THR A CA 1
ATOM 578 C C . THR A 1 73 ? 6.364 -3.702 -13.995 1.00 94.94 73 THR A C 1
ATOM 580 O O . THR A 1 73 ? 6.143 -3.478 -12.797 1.00 94.94 73 THR A O 1
ATOM 583 N N . GLY A 1 74 ? 6.449 -4.950 -14.463 1.00 92.56 74 GLY A N 1
ATOM 584 C CA . GLY A 1 74 ? 6.516 -6.121 -13.585 1.00 92.56 74 GLY A CA 1
ATOM 585 C C . GLY A 1 74 ? 7.647 -5.976 -12.561 1.00 92.56 74 GLY A C 1
ATOM 586 O O . GLY A 1 74 ? 8.703 -5.436 -12.869 1.00 92.56 74 GLY A O 1
ATOM 587 N N . GLY A 1 75 ? 7.408 -6.385 -11.314 1.00 90.44 75 GLY A N 1
ATOM 588 C CA . GLY A 1 75 ? 8.423 -6.313 -10.254 1.00 90.44 75 GLY A CA 1
ATOM 589 C C . GLY A 1 75 ? 8.712 -4.918 -9.676 1.00 90.44 75 GLY A C 1
ATOM 590 O O . GLY A 1 75 ? 9.438 -4.826 -8.694 1.00 90.44 75 GLY A O 1
ATOM 591 N N . SER A 1 76 ? 8.099 -3.833 -10.169 1.00 92.00 76 SER A N 1
ATOM 592 C CA . SER A 1 76 ? 8.374 -2.463 -9.683 1.00 92.00 76 SER A CA 1
ATOM 593 C C . SER A 1 76 ? 7.936 -2.158 -8.236 1.00 92.00 76 SER A C 1
ATOM 595 O O . SER A 1 76 ? 8.166 -1.056 -7.731 1.00 92.00 76 SER A O 1
ATOM 597 N N . GLY A 1 77 ? 7.303 -3.119 -7.555 1.00 92.25 77 GLY A N 1
ATOM 598 C CA . GLY A 1 77 ? 6.917 -3.006 -6.146 1.00 92.25 77 GLY A CA 1
ATOM 599 C C . GLY A 1 77 ? 5.537 -2.394 -5.883 1.00 92.25 77 GLY A C 1
ATOM 600 O O . GLY A 1 77 ? 5.237 -2.089 -4.734 1.00 92.25 77 GLY A O 1
ATOM 601 N N . LYS A 1 78 ? 4.670 -2.252 -6.896 1.00 95.38 78 LYS A N 1
ATOM 602 C CA . LYS A 1 78 ? 3.313 -1.668 -6.764 1.00 95.38 78 LYS A CA 1
ATOM 603 C C . LYS A 1 78 ? 2.487 -2.297 -5.642 1.00 95.38 78 LYS A C 1
ATOM 605 O O . LYS A 1 78 ? 1.968 -1.586 -4.793 1.00 95.38 78 LYS A O 1
ATOM 610 N N . THR A 1 79 ? 2.422 -3.628 -5.594 1.00 93.19 79 THR A N 1
ATOM 611 C CA . THR A 1 79 ? 1.684 -4.359 -4.551 1.00 93.19 79 THR A CA 1
ATOM 612 C C . THR A 1 79 ? 2.253 -4.084 -3.165 1.00 93.19 79 THR A C 1
ATOM 614 O O . THR A 1 79 ? 1.509 -3.915 -2.206 1.00 93.19 79 THR A O 1
ATOM 617 N N . ARG A 1 80 ? 3.581 -3.986 -3.053 1.00 93.31 80 ARG A N 1
ATOM 618 C CA . ARG A 1 80 ? 4.246 -3.692 -1.785 1.00 93.31 80 ARG A CA 1
ATOM 619 C C . ARG A 1 80 ? 3.975 -2.259 -1.322 1.00 93.31 80 ARG A C 1
ATOM 621 O O . ARG A 1 80 ? 3.712 -2.068 -0.140 1.00 93.31 80 ARG A O 1
ATOM 628 N N . LEU A 1 81 ? 3.989 -1.290 -2.239 1.00 95.19 81 LEU A N 1
ATOM 629 C CA . LEU A 1 81 ? 3.604 0.098 -1.969 1.00 95.19 81 LEU A CA 1
ATOM 630 C C . LEU A 1 81 ? 2.127 0.199 -1.553 1.00 95.19 81 LEU A C 1
ATOM 632 O O . LEU A 1 81 ? 1.826 0.840 -0.553 1.00 95.19 81 LEU A O 1
ATOM 636 N N . ALA A 1 82 ? 1.223 -0.484 -2.261 1.00 95.38 82 ALA A N 1
ATOM 637 C CA . ALA A 1 82 ? -0.203 -0.500 -1.935 1.00 95.38 82 ALA A CA 1
ATOM 638 C C . ALA A 1 82 ? -0.467 -1.079 -0.538 1.00 95.38 82 ALA A C 1
ATOM 640 O O . ALA A 1 82 ? -1.171 -0.466 0.255 1.00 95.38 82 ALA A O 1
ATOM 641 N N . ILE A 1 83 ? 0.145 -2.221 -0.201 1.00 94.88 83 ILE A N 1
ATOM 642 C CA . ILE A 1 83 ? 0.019 -2.824 1.135 1.00 94.88 83 ILE A CA 1
ATOM 643 C C . ILE A 1 83 ? 0.644 -1.922 2.208 1.00 94.88 83 ILE A C 1
ATOM 645 O O . ILE A 1 83 ? 0.138 -1.876 3.325 1.00 94.88 83 ILE A O 1
ATOM 649 N N . HIS A 1 84 ? 1.734 -1.216 1.893 1.00 95.38 84 HIS A N 1
ATOM 650 C CA . HIS A 1 84 ? 2.375 -0.296 2.833 1.00 95.38 84 HIS A CA 1
ATOM 651 C C . HIS A 1 84 ? 1.416 0.838 3.209 1.00 95.38 84 HIS A C 1
ATOM 653 O O . HIS A 1 84 ? 1.107 1.007 4.382 1.00 95.38 84 HIS A O 1
ATOM 659 N N . ILE A 1 85 ? 0.859 1.518 2.203 1.00 95.44 85 ILE A N 1
ATOM 660 C CA . ILE A 1 85 ? -0.148 2.568 2.398 1.00 95.44 85 ILE A CA 1
ATOM 661 C C . ILE A 1 85 ? -1.398 2.044 3.095 1.00 95.44 85 ILE A C 1
ATOM 663 O O . ILE A 1 85 ? -1.902 2.681 4.013 1.00 95.44 85 ILE A O 1
ATOM 667 N N . ALA A 1 86 ? -1.875 0.862 2.705 1.00 94.94 86 ALA A N 1
ATOM 668 C CA . ALA A 1 86 ? -3.030 0.247 3.338 1.00 94.94 86 ALA A CA 1
ATOM 669 C C . ALA A 1 86 ? -2.815 0.058 4.848 1.00 94.94 86 ALA A C 1
ATOM 671 O O . ALA A 1 86 ? -3.740 0.326 5.604 1.00 94.94 86 ALA A O 1
ATOM 672 N N . ASN A 1 87 ? -1.611 -0.349 5.286 1.00 93.25 87 ASN A N 1
ATOM 673 C CA . ASN A 1 87 ? -1.285 -0.509 6.710 1.00 93.25 87 ASN A CA 1
ATOM 674 C C . ASN A 1 87 ? -1.291 0.830 7.460 1.00 93.25 87 ASN A C 1
ATOM 676 O O . ASN A 1 87 ? -1.742 0.885 8.600 1.00 93.25 87 ASN A O 1
ATOM 680 N N . GLU A 1 88 ? -0.819 1.907 6.833 1.00 91.88 88 GLU A N 1
ATOM 681 C CA . GLU A 1 88 ? -0.807 3.237 7.454 1.00 91.88 88 GLU A CA 1
ATOM 682 C C . GLU A 1 88 ? -2.206 3.849 7.581 1.00 91.88 88 GLU A C 1
ATOM 684 O O . GLU A 1 88 ? -2.463 4.596 8.521 1.00 91.88 88 GLU A O 1
ATOM 689 N N . LEU A 1 89 ? -3.116 3.510 6.664 1.00 92.38 89 LEU A N 1
ATOM 690 C CA . LEU A 1 89 ? -4.473 4.061 6.615 1.00 92.38 89 LEU A CA 1
ATOM 691 C C . LEU A 1 89 ? -5.522 3.207 7.340 1.00 92.38 89 LEU A C 1
ATOM 693 O O . LEU A 1 89 ? -6.700 3.563 7.341 1.00 92.38 89 LEU A O 1
ATOM 697 N N . VAL A 1 90 ? -5.129 2.099 7.978 1.00 91.62 90 VAL A N 1
ATOM 698 C CA . VAL A 1 90 ? -6.055 1.219 8.713 1.00 91.62 90 VAL A CA 1
ATOM 699 C C . VAL A 1 90 ? -6.899 2.002 9.731 1.00 91.62 90 VAL A C 1
ATOM 701 O O . VAL A 1 90 ? -8.084 1.725 9.883 1.00 91.62 90 VAL A O 1
ATOM 704 N N . GLY A 1 91 ? -6.303 2.987 10.411 1.00 89.50 91 GLY A N 1
ATOM 705 C CA . GLY A 1 91 ? -6.991 3.836 11.391 1.00 89.50 91 GLY A CA 1
ATOM 706 C C . GLY A 1 91 ? -7.783 5.003 10.798 1.00 89.50 91 GLY A C 1
ATOM 707 O O . GLY A 1 91 ? -8.490 5.683 11.535 1.00 89.50 91 GLY A O 1
ATOM 708 N N . THR A 1 92 ? -7.664 5.256 9.495 1.00 90.62 92 THR A N 1
ATOM 709 C CA . THR A 1 92 ? -8.291 6.403 8.823 1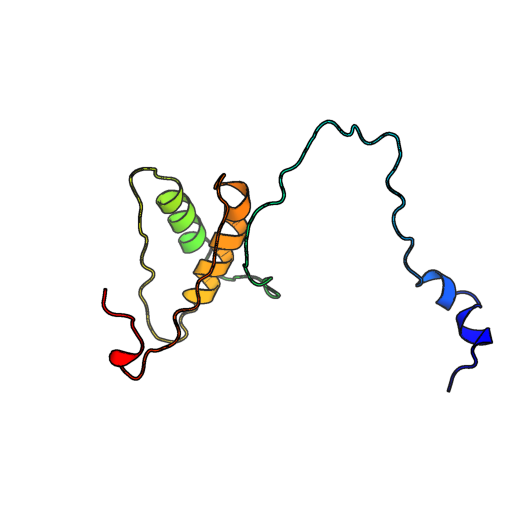.00 90.62 92 THR A CA 1
ATOM 710 C C . THR A 1 92 ? -9.713 6.086 8.363 1.00 90.62 92 THR A C 1
ATOM 712 O O . THR A 1 92 ? -10.589 6.943 8.434 1.00 90.62 92 THR A O 1
ATOM 715 N N . PHE A 1 93 ? -9.967 4.852 7.920 1.00 88.88 93 PHE A N 1
ATOM 716 C CA . PHE A 1 93 ? -11.273 4.441 7.407 1.00 88.88 93 PHE A CA 1
ATOM 717 C C . PHE A 1 93 ? -12.098 3.751 8.495 1.00 88.88 93 PHE A C 1
ATOM 719 O O . PHE A 1 93 ? -11.724 2.688 8.986 1.00 88.88 93 PHE A O 1
ATOM 726 N N . ALA A 1 94 ? -13.262 4.315 8.831 1.00 88.62 94 ALA A N 1
ATOM 727 C CA . ALA A 1 94 ? -14.139 3.793 9.886 1.00 88.62 94 ALA A CA 1
ATOM 728 C C . ALA A 1 94 ? -14.606 2.348 9.631 1.00 88.62 94 ALA A C 1
ATOM 730 O O . ALA A 1 94 ? -14.862 1.592 10.571 1.00 88.62 94 ALA A O 1
ATOM 731 N N . GLN A 1 95 ? -14.719 1.963 8.358 1.00 89.31 95 GLN A N 1
ATOM 732 C CA . GLN A 1 95 ? -15.098 0.614 7.953 1.00 89.31 95 GLN A CA 1
ATOM 733 C C . GLN A 1 95 ? -13.897 -0.333 7.884 1.00 89.31 95 GLN A C 1
ATOM 735 O O . GLN A 1 95 ? -14.119 -1.531 7.869 1.00 89.31 95 GLN A O 1
ATOM 740 N N . GLY A 1 96 ? -12.657 0.157 7.916 1.00 92.31 96 GLY A N 1
ATOM 741 C CA . GLY A 1 96 ? -11.452 -0.665 7.811 1.00 92.31 96 GLY A CA 1
ATOM 742 C C . GLY A 1 96 ? -10.857 -0.725 6.403 1.00 92.31 96 GLY A C 1
ATOM 743 O O . GLY A 1 96 ? -11.277 -0.009 5.494 1.00 92.31 96 GLY A O 1
ATOM 744 N N . VAL A 1 97 ? -9.833 -1.567 6.234 1.00 94.62 97 VAL A N 1
ATOM 745 C CA . VAL A 1 97 ? -9.024 -1.660 5.006 1.00 94.62 97 VAL A CA 1
ATOM 746 C C . VAL A 1 97 ? -8.783 -3.118 4.629 1.00 94.62 97 VAL A C 1
ATOM 748 O O . VAL A 1 97 ? -8.293 -3.906 5.434 1.00 94.62 97 VAL A O 1
ATOM 751 N N . TRP A 1 98 ? -9.037 -3.478 3.370 1.00 95.38 98 TRP A N 1
ATOM 752 C CA . TRP A 1 98 ? -8.857 -4.846 2.883 1.00 95.38 98 TRP A CA 1
ATOM 753 C C . TRP A 1 98 ? -7.938 -4.931 1.673 1.00 95.38 98 TRP A C 1
ATOM 755 O O . TRP A 1 98 ? -7.998 -4.129 0.744 1.00 95.38 98 TRP A O 1
ATOM 765 N N . PHE A 1 99 ? -7.114 -5.972 1.667 1.00 94.69 99 PHE A N 1
ATOM 766 C CA . PHE A 1 99 ? -6.367 -6.427 0.513 1.00 94.69 99 PHE A CA 1
ATOM 767 C C . PHE A 1 99 ? -7.081 -7.616 -0.127 1.00 94.69 99 PHE A C 1
ATOM 769 O O . PHE A 1 99 ? -7.312 -8.643 0.515 1.00 94.69 99 PHE A O 1
ATOM 776 N N . VAL A 1 100 ? -7.382 -7.487 -1.416 1.00 93.06 100 VAL A N 1
ATOM 777 C CA . VAL A 1 100 ? -7.954 -8.555 -2.237 1.00 93.06 100 VAL A CA 1
ATOM 778 C C . VAL A 1 100 ? -6.925 -8.926 -3.294 1.00 93.06 100 VAL A C 1
ATOM 780 O O . VAL A 1 100 ? -6.667 -8.170 -4.229 1.00 93.06 100 VAL A O 1
ATOM 783 N N . ALA A 1 101 ? -6.299 -10.090 -3.126 1.00 87.75 101 ALA A N 1
ATOM 784 C CA . ALA A 1 101 ? -5.421 -10.635 -4.147 1.00 87.75 101 ALA A CA 1
ATOM 785 C C . ALA A 1 101 ? -6.280 -11.127 -5.313 1.00 87.75 101 ALA A C 1
ATOM 787 O O . ALA A 1 101 ? -6.944 -12.156 -5.207 1.00 87.75 101 ALA A O 1
ATOM 788 N N . LEU A 1 102 ? -6.259 -10.398 -6.425 1.00 82.31 102 LEU A N 1
ATOM 789 C CA . LEU A 1 102 ? -6.847 -10.880 -7.665 1.00 82.31 102 LEU A CA 1
ATOM 790 C C . LEU A 1 102 ? -5.940 -11.990 -8.201 1.00 82.31 102 LEU A C 1
ATOM 792 O O . LEU A 1 102 ? -4.811 -11.733 -8.624 1.00 82.31 102 LEU A O 1
ATOM 796 N N . ALA A 1 103 ? -6.405 -13.235 -8.122 1.00 77.06 103 ALA A N 1
ATOM 797 C CA . ALA A 1 103 ? -5.764 -14.328 -8.834 1.00 77.06 103 ALA A CA 1
ATOM 798 C C . ALA A 1 103 ? -5.892 -14.070 -10.341 1.00 77.06 103 ALA A C 1
ATOM 800 O O . ALA A 1 103 ? -6.913 -13.560 -10.806 1.00 77.06 103 ALA A O 1
ATOM 801 N N . GLY A 1 104 ? -4.855 -14.414 -11.105 1.00 69.56 104 GLY A N 1
ATOM 802 C CA . GLY A 1 104 ? -4.959 -14.408 -12.558 1.00 69.56 104 GLY A CA 1
ATOM 803 C C . GLY A 1 104 ? -6.047 -15.390 -12.975 1.00 69.56 104 GLY A C 1
ATOM 804 O O . GLY A 1 104 ? -5.940 -16.581 -12.694 1.00 69.56 104 GLY A O 1
ATOM 805 N N . LEU A 1 105 ? -7.098 -14.891 -13.616 1.00 70.81 105 LEU A N 1
ATOM 806 C CA . LEU A 1 105 ? -8.115 -15.742 -14.215 1.00 70.81 105 LEU A CA 1
ATOM 807 C C . LEU A 1 105 ? -7.553 -16.261 -15.535 1.00 70.81 105 LEU A C 1
ATOM 809 O O . LEU A 1 105 ? -7.298 -15.485 -16.454 1.00 70.81 105 LEU A O 1
ATOM 813 N N . SER A 1 106 ? -7.319 -17.567 -15.616 1.00 74.44 106 SER A N 1
ATOM 814 C CA . SER A 1 106 ? -6.906 -18.210 -16.869 1.00 74.44 106 SER A CA 1
ATOM 815 C C . SER A 1 106 ? -8.107 -18.550 -17.750 1.00 74.44 106 SER A C 1
ATOM 817 O O . SER A 1 106 ? -7.946 -18.725 -18.954 1.00 74.44 106 SER A O 1
ATOM 819 N N . ASN A 1 107 ? -9.306 -18.635 -17.162 1.00 77.25 107 ASN A N 1
ATOM 820 C CA . ASN A 1 107 ? -10.543 -18.938 -17.867 1.00 77.25 107 ASN A CA 1
ATOM 821 C C . ASN A 1 107 ? -11.646 -17.931 -17.478 1.00 77.25 107 ASN A C 1
ATOM 823 O O . ASN A 1 107 ? -11.993 -17.850 -16.297 1.00 77.25 107 ASN A O 1
ATOM 827 N N . PRO A 1 108 ? -12.241 -17.196 -18.436 1.00 77.25 108 PRO A N 1
ATOM 828 C CA . PRO A 1 108 ? -13.330 -16.256 -18.159 1.00 77.25 108 PRO A CA 1
ATOM 829 C C . PRO A 1 108 ? -14.567 -16.909 -17.517 1.00 77.25 108 PRO A C 1
ATOM 831 O O . PRO A 1 108 ? -15.284 -16.236 -16.785 1.00 77.25 108 PRO A O 1
ATOM 834 N N . ALA A 1 109 ? -14.783 -18.219 -17.695 1.00 80.88 109 ALA A N 1
ATOM 835 C CA . ALA A 1 109 ? -15.872 -18.959 -17.047 1.00 80.88 109 ALA A CA 1
ATOM 836 C C . ALA A 1 109 ? -15.735 -19.071 -15.512 1.00 80.88 109 ALA A C 1
ATOM 838 O O . ALA A 1 109 ? -16.649 -19.546 -14.846 1.00 80.88 109 ALA A O 1
ATOM 839 N N . GLN A 1 110 ? -14.601 -18.656 -14.936 1.00 75.69 110 GLN A N 1
ATOM 840 C CA . GLN A 1 110 ? -14.382 -18.617 -13.484 1.00 75.69 110 GLN A CA 1
ATOM 841 C C . GLN A 1 110 ? -15.017 -17.386 -12.816 1.00 75.69 110 GLN A C 1
ATOM 843 O O . GLN A 1 110 ? -15.018 -17.295 -11.589 1.00 75.69 110 GLN A O 1
ATOM 848 N N . VAL A 1 111 ? -15.549 -16.442 -13.600 1.00 78.50 111 VAL A N 1
ATOM 849 C CA . VAL A 1 111 ? -16.334 -15.313 -13.094 1.00 78.50 111 VAL A CA 1
ATOM 850 C C . VAL A 1 111 ? -17.814 -15.692 -13.168 1.00 78.50 111 VAL A C 1
ATOM 852 O O . VAL A 1 111 ? -18.297 -15.975 -14.266 1.00 78.50 111 VAL A O 1
ATOM 855 N N . PRO A 1 112 ? -18.550 -15.707 -12.042 1.00 74.50 112 PRO A N 1
ATOM 856 C CA . PRO A 1 112 ? -19.994 -15.903 -12.071 1.00 74.50 112 PRO A CA 1
ATOM 857 C C . PRO A 1 112 ? -20.645 -14.832 -12.954 1.00 74.50 112 PRO A C 1
ATOM 859 O O . PRO A 1 112 ? -20.405 -13.642 -12.748 1.00 74.50 112 PRO A O 1
ATOM 862 N N . MET A 1 113 ? -21.450 -15.247 -13.932 1.00 71.38 113 MET A N 1
ATOM 863 C CA . MET A 1 113 ? -22.318 -14.333 -14.674 1.00 71.38 113 MET A CA 1
ATOM 864 C C . MET A 1 113 ? -23.676 -14.289 -13.974 1.00 71.38 113 MET A C 1
ATOM 866 O O . MET A 1 113 ? -24.292 -15.338 -13.779 1.00 71.38 113 MET A O 1
ATOM 870 N N . SER A 1 114 ? -24.078 -13.091 -13.548 1.00 64.06 114 SER A N 1
ATOM 871 C CA . SER A 1 114 ? -25.397 -12.804 -12.972 1.00 64.06 114 SER A CA 1
ATOM 872 C C . SER A 1 114 ? -26.453 -12.620 -14.051 1.00 64.06 114 SER A C 1
ATOM 874 O O . SER A 1 114 ? -26.099 -12.063 -15.115 1.00 64.06 114 SER A O 1
#

Sequence (114 aa):
IFSDNEWRTPPLSTLATKRAQPNPLSDPGLSTRPLQHNLRAQTTRLIGREWAVERLRQLLGCEEVRLVTLVGTGGSGKTRLAIHIANELVGTFAQGVWFVALAGLSNPAQVPMS

Foldseek 3Di:
DDDPVNCVDPPNVVPVDPPPDPDPPPDPPPPPPPLDEDFDDDPDDDPPCVVVLVVVVVLVPDPVRPDDDDDDDPPPCPVVSVSVSLVVCSVVDPVGGYDDDDDDDPDPVVDDDD

Radius of gyration: 22.58 Å; chains: 1; bounding box: 44×47×55 Å

Secondary structure (DSSP, 8-state):
---TTGGGSTTGGGGS----PPPTTS-TT---PPP-B-PPP--S---S-HHHHHHHHHHHH-TT---------TTSSHHHHHHHHHHHTTTT-TT-B--------S-GGGSPP-

pLDDT: mean 80.61, std 15.96, range [49.12, 97.0]